Protein AF-A0A2M8P1E3-F1 (afdb_monomer_lite)

Radius of gyration: 34.54 Å; chains: 1; bounding box: 74×19×100 Å

Organism: NCBI:txid2364210

InterPro domains:
  IPR010310 Type VII secretion system ESAT-6-like [PF06013] (18-103)
  IPR010310 Type VII secretion system ESAT-6-like [TIGR03930] (18-107)
  IPR036689 ESAT-6-like superfamily [SSF140453] (18-107)

Secondary structure (DSSP, 8-state):
------------------THHHHHHHHHHHHHHHHHHHHHHHHHHHHHHHHHHIIIIIS-SHHHHHHHHHIIIIIHHHHHHHHHHHHHHHHHHHHHHHHHHHHHHHHHHHHHHHHHHHHHHHHHHHHHHHHHHHHHHHHTT-

pLDDT: mean 82.29, std 18.14, range [34.22, 98.44]

Sequence (142 aa):
MSASAYLNREVVNMGAPKIQADYDGLSEIARHFAAKAQDTNYLMQTVQRCVDELQRGAWIGRGATRFYTEMQNVVSPAMQRLRNALDEASSATTRIAQALAKHKREAGMQAERAALSAWQSAWVLAQQRAAFSAAFRTFSAN

Foldseek 3Di:
DDPDPPPPPPPPPPCDPCLVVVLVVLLVLLVVLLVVLVVLVVVLVVVVVVLVVCVVPVPDDPVNVVVVVCCVPPVSVVSVVSSVVSNVSSVVSNVVSVVSVVVVVVVVVVVVVVVVVVVVVVVVVVVVVVVVVVVVVVVVVD

Structure (mmCIF, N/CA/C/O backbone):
data_AF-A0A2M8P1E3-F1
#
_entry.id   AF-A0A2M8P1E3-F1
#
loop_
_atom_site.group_PDB
_atom_site.id
_atom_site.type_symbol
_atom_site.label_atom_id
_atom_site.label_alt_id
_atom_site.label_comp_id
_atom_site.label_asym_id
_atom_site.label_entity_id
_atom_site.label_seq_id
_atom_site.pdbx_PDB_ins_code
_atom_site.Cartn_x
_atom_site.Cartn_y
_atom_site.Cartn_z
_atom_site.occupancy
_atom_site.B_iso_or_equiv
_atom_site.auth_seq_id
_atom_site.auth_comp_id
_atom_site.auth_asym_id
_atom_site.auth_atom_id
_atom_site.pdbx_PDB_model_num
ATOM 1 N N . MET A 1 1 ? 17.350 -6.235 -69.169 1.00 35.81 1 MET A N 1
ATOM 2 C CA . MET A 1 1 ? 16.020 -6.762 -68.782 1.00 35.81 1 MET A CA 1
ATOM 3 C C . MET A 1 1 ? 16.240 -7.742 -67.631 1.00 35.81 1 MET A C 1
ATOM 5 O O . MET A 1 1 ? 16.689 -8.845 -67.871 1.00 35.81 1 MET A O 1
ATOM 9 N N . SER A 1 2 ? 16.425 -7.228 -66.413 1.00 42.88 2 SER A N 1
ATOM 10 C CA . SER A 1 2 ? 15.423 -7.064 -65.337 1.00 42.88 2 SER A CA 1
ATOM 11 C C . SER A 1 2 ? 15.034 -8.388 -64.663 1.00 42.88 2 SER A C 1
ATOM 13 O O . SER A 1 2 ? 14.056 -9.018 -65.044 1.00 42.88 2 SER A O 1
ATOM 15 N N . ALA A 1 3 ? 15.826 -8.796 -63.664 1.00 35.53 3 ALA A N 1
ATOM 16 C CA . ALA A 1 3 ? 15.507 -9.885 -62.740 1.00 35.53 3 ALA A CA 1
ATOM 17 C C . ALA A 1 3 ? 16.278 -9.714 -61.416 1.00 35.53 3 ALA A C 1
ATOM 19 O O . ALA A 1 3 ? 17.341 -10.296 -61.229 1.00 35.53 3 ALA A O 1
ATOM 20 N N . SER A 1 4 ? 15.771 -8.872 -60.511 1.00 38.94 4 SER A N 1
ATOM 21 C CA . SER A 1 4 ? 15.976 -9.010 -59.053 1.00 38.94 4 SER A CA 1
ATOM 22 C C . SER A 1 4 ? 15.238 -7.899 -58.310 1.00 38.94 4 SER A C 1
ATOM 24 O O . SER A 1 4 ? 15.815 -7.046 -57.643 1.00 38.94 4 SER A O 1
ATOM 26 N N . ALA A 1 5 ? 13.915 -7.919 -58.451 1.00 45.88 5 ALA A N 1
ATOM 27 C CA . ALA A 1 5 ? 12.975 -7.107 -57.689 1.00 45.88 5 ALA A CA 1
ATOM 28 C C . ALA A 1 5 ? 12.673 -7.736 -56.308 1.00 45.88 5 ALA A C 1
ATOM 30 O O . ALA A 1 5 ? 11.517 -7.853 -55.920 1.00 45.88 5 ALA A O 1
ATOM 31 N N . TYR A 1 6 ? 13.702 -8.159 -55.563 1.00 34.22 6 TYR A N 1
ATOM 32 C CA . TYR A 1 6 ? 13.544 -8.816 -54.253 1.00 34.22 6 TYR A CA 1
ATOM 33 C C . TYR A 1 6 ? 14.501 -8.254 -53.194 1.00 34.22 6 TYR A C 1
ATOM 35 O O . TYR A 1 6 ? 15.244 -8.983 -52.545 1.00 34.22 6 TYR A O 1
ATOM 43 N N . LEU A 1 7 ? 14.473 -6.937 -52.992 1.00 39.88 7 LEU A N 1
ATOM 44 C CA . LEU A 1 7 ? 14.999 -6.312 -51.773 1.00 39.88 7 LEU A CA 1
ATOM 45 C C . LEU A 1 7 ? 13.901 -5.536 -51.042 1.00 39.88 7 LEU A C 1
ATOM 47 O O . LEU A 1 7 ? 14.150 -4.477 -50.479 1.00 39.88 7 LEU A O 1
ATOM 51 N N . ASN A 1 8 ? 12.687 -6.090 -50.989 1.00 39.25 8 ASN A N 1
ATOM 52 C CA . ASN A 1 8 ? 11.783 -5.760 -49.895 1.00 39.25 8 ASN A CA 1
ATOM 53 C C . ASN A 1 8 ? 12.184 -6.640 -48.706 1.00 39.25 8 ASN A C 1
ATOM 55 O O . ASN A 1 8 ? 11.542 -7.638 -48.394 1.00 39.25 8 ASN A O 1
ATOM 59 N N . ARG A 1 9 ? 13.339 -6.314 -48.110 1.00 40.16 9 ARG A N 1
ATOM 60 C CA . ARG A 1 9 ? 13.694 -6.777 -46.772 1.00 40.16 9 ARG A CA 1
ATOM 61 C C . ARG A 1 9 ? 12.563 -6.273 -45.899 1.00 40.16 9 ARG A C 1
ATOM 63 O O . ARG A 1 9 ? 12.486 -5.068 -45.680 1.00 40.16 9 ARG A O 1
ATOM 70 N N . GLU A 1 10 ? 11.675 -7.177 -45.496 1.00 37.66 10 GLU A N 1
ATOM 71 C CA . GLU A 1 10 ? 10.689 -6.924 -44.459 1.00 37.66 10 GLU A CA 1
ATOM 72 C C . GLU A 1 10 ? 11.424 -6.187 -43.351 1.00 37.66 10 GLU A C 1
ATOM 74 O O . GLU A 1 10 ? 12.335 -6.714 -42.700 1.00 37.66 10 GLU A O 1
ATOM 79 N N . VAL A 1 11 ? 11.128 -4.894 -43.258 1.00 47.12 11 VAL A N 1
ATOM 80 C CA . VAL A 1 11 ? 11.594 -4.054 -42.178 1.00 47.12 11 VAL A CA 1
ATOM 81 C C . VAL A 1 11 ? 10.922 -4.696 -40.988 1.00 47.12 11 VAL A C 1
ATOM 83 O O . VAL A 1 11 ? 9.712 -4.558 -40.824 1.00 47.12 11 VAL A O 1
ATOM 86 N N . VAL A 1 12 ? 11.674 -5.529 -40.265 1.00 46.75 12 VAL A N 1
ATOM 87 C CA . VAL A 1 12 ? 11.221 -6.167 -39.038 1.00 46.75 12 VAL A CA 1
ATOM 88 C C . VAL A 1 12 ? 10.607 -5.042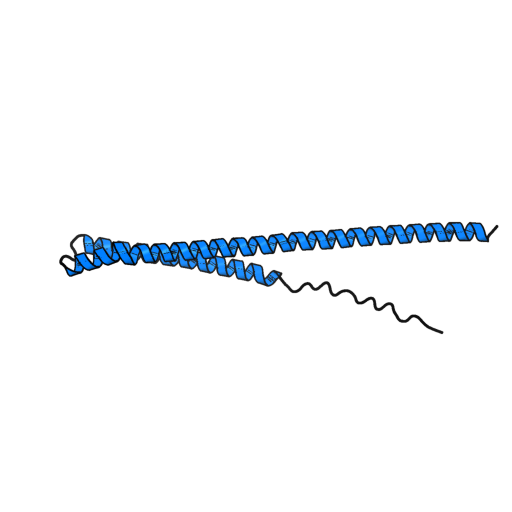 -38.231 1.00 46.75 12 VAL A C 1
ATOM 90 O O . VAL A 1 12 ? 11.309 -4.117 -37.819 1.00 46.75 12 VAL A O 1
ATOM 93 N N . ASN A 1 13 ? 9.281 -5.061 -38.133 1.00 42.66 13 ASN A N 1
ATOM 94 C CA . ASN A 1 13 ? 8.515 -4.064 -37.426 1.00 42.66 13 ASN A CA 1
ATOM 95 C C . ASN A 1 13 ? 8.927 -4.178 -35.955 1.00 42.66 13 ASN A C 1
ATOM 97 O O . ASN A 1 13 ? 8.342 -4.943 -35.197 1.00 42.66 13 ASN A O 1
ATOM 101 N N . MET A 1 14 ? 9.964 -3.436 -35.557 1.00 44.47 14 MET A N 1
ATOM 102 C CA . MET A 1 14 ? 10.413 -3.266 -34.172 1.00 44.47 14 MET A CA 1
ATOM 103 C C . MET A 1 14 ? 9.447 -2.367 -33.381 1.00 44.47 14 MET A C 1
ATOM 105 O O . MET A 1 14 ? 9.840 -1.664 -32.454 1.00 44.47 14 MET A O 1
ATOM 109 N N . GLY A 1 15 ? 8.160 -2.383 -33.725 1.00 43.41 15 GLY A N 1
ATOM 110 C CA . GLY A 1 15 ? 7.094 -1.898 -32.870 1.00 43.41 15 GLY A CA 1
ATOM 111 C C . GLY A 1 15 ? 6.800 -2.952 -31.814 1.00 43.41 15 GLY A C 1
ATOM 112 O O . GLY A 1 15 ? 5.797 -3.653 -31.909 1.00 43.41 15 GLY A O 1
ATOM 113 N N . ALA A 1 16 ? 7.691 -3.100 -30.829 1.00 51.50 16 ALA A N 1
ATOM 114 C CA . ALA A 1 16 ? 7.380 -3.899 -29.652 1.00 51.50 16 ALA A CA 1
ATOM 115 C C . ALA A 1 16 ? 6.033 -3.410 -29.071 1.00 51.50 16 ALA A C 1
ATOM 117 O O . ALA A 1 16 ? 5.855 -2.194 -28.914 1.00 51.50 16 ALA A O 1
ATOM 118 N N . PRO A 1 17 ? 5.076 -4.311 -28.775 1.00 51.81 17 PRO A N 1
ATOM 119 C CA . PRO A 1 17 ? 3.800 -3.933 -28.182 1.00 51.81 17 PRO A CA 1
ATOM 120 C C . PRO A 1 17 ? 4.039 -3.106 -26.914 1.00 51.81 17 PRO A C 1
ATOM 122 O O . PRO A 1 17 ? 4.998 -3.311 -26.169 1.00 51.81 17 PRO A O 1
ATOM 125 N N . LYS A 1 18 ? 3.207 -2.083 -26.730 1.00 54.34 18 LYS A N 1
ATOM 126 C CA . LYS A 1 18 ? 3.470 -0.907 -25.896 1.00 54.34 18 LYS A CA 1
ATOM 127 C C . LYS A 1 18 ? 3.382 -1.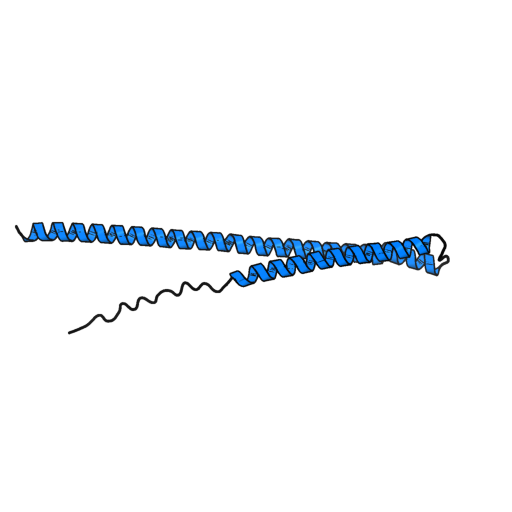230 -24.391 1.00 54.34 18 LYS A C 1
ATOM 129 O O . LYS A 1 18 ? 2.482 -0.756 -23.717 1.00 54.34 18 LYS A O 1
ATOM 134 N N . ILE A 1 19 ? 4.391 -1.911 -23.834 1.00 56.41 19 ILE A N 1
ATOM 135 C CA . ILE A 1 19 ? 4.585 -2.174 -22.380 1.00 56.41 19 ILE A CA 1
ATOM 136 C C . ILE A 1 19 ? 4.656 -0.867 -21.548 1.00 56.41 19 ILE A C 1
ATOM 138 O O . ILE A 1 19 ? 4.683 -0.862 -20.323 1.00 56.41 19 ILE A O 1
ATOM 142 N N . GLN A 1 20 ? 4.696 0.289 -22.216 1.00 54.50 20 GLN A N 1
ATOM 143 C CA . GLN A 1 20 ? 4.755 1.604 -21.591 1.00 54.50 20 GLN A CA 1
ATOM 144 C C . GLN A 1 20 ? 3.463 2.007 -20.867 1.00 54.50 20 GLN A C 1
ATOM 146 O O . GLN A 1 20 ? 3.542 2.725 -19.883 1.00 54.50 20 GLN A O 1
ATOM 151 N N . ALA A 1 21 ? 2.302 1.539 -21.330 1.00 59.84 21 ALA A N 1
ATOM 152 C CA . ALA A 1 21 ? 1.023 1.862 -20.696 1.00 59.84 21 ALA A CA 1
ATOM 153 C C . ALA A 1 21 ? 0.800 1.083 -19.384 1.00 59.84 21 ALA A C 1
ATOM 155 O O . ALA A 1 21 ? 0.160 1.589 -18.465 1.00 59.84 21 ALA A O 1
ATOM 156 N N . ASP A 1 22 ? 1.373 -0.119 -19.269 1.00 71.44 22 ASP A N 1
ATOM 157 C CA . ASP A 1 22 ? 1.075 -1.026 -18.156 1.00 71.44 22 ASP A CA 1
ATOM 158 C C . ASP A 1 22 ? 1.740 -0.605 -16.837 1.00 71.44 22 ASP A C 1
ATOM 160 O O . ASP A 1 22 ? 1.156 -0.790 -15.771 1.00 71.44 22 ASP A O 1
ATOM 164 N N . TYR A 1 23 ? 2.934 0.007 -16.861 1.00 77.94 23 TYR A N 1
ATOM 165 C CA . TYR A 1 23 ? 3.584 0.434 -15.612 1.00 77.94 23 TYR A CA 1
ATOM 166 C C . TYR A 1 23 ? 2.934 1.676 -14.988 1.00 77.94 23 TYR A C 1
ATOM 168 O O . TYR A 1 23 ? 2.898 1.779 -13.761 1.00 77.94 23 TYR A O 1
ATOM 176 N N . ASP A 1 24 ? 2.418 2.604 -15.799 1.00 81.62 24 ASP A N 1
ATOM 177 C CA . ASP A 1 24 ? 1.725 3.798 -15.303 1.00 81.62 24 ASP A CA 1
ATOM 178 C C . ASP A 1 24 ? 0.412 3.396 -14.621 1.00 81.62 24 ASP A C 1
ATOM 180 O O . ASP A 1 24 ? 0.133 3.842 -13.505 1.00 81.62 24 ASP A O 1
ATOM 184 N N . GLY A 1 25 ? -0.322 2.454 -15.225 1.00 87.00 25 GLY A N 1
ATOM 185 C CA . GLY A 1 25 ? -1.517 1.860 -14.625 1.00 87.00 25 GLY A CA 1
ATOM 186 C C . GLY A 1 25 ? -1.220 1.126 -13.314 1.00 87.00 25 GLY A C 1
ATOM 187 O O . GLY A 1 25 ? -1.917 1.322 -12.321 1.00 87.00 25 GLY A O 1
ATOM 188 N N . LEU A 1 26 ? -0.138 0.342 -13.248 1.00 90.69 26 LEU A N 1
ATOM 189 C CA . LEU A 1 26 ? 0.276 -0.302 -11.994 1.00 90.69 26 LEU A CA 1
ATOM 190 C C . LEU A 1 26 ? 0.668 0.721 -10.917 1.00 90.69 26 LEU A C 1
ATOM 192 O O . LEU A 1 26 ? 0.339 0.541 -9.745 1.00 90.69 26 LEU A O 1
ATOM 196 N N . SER A 1 27 ? 1.336 1.814 -11.292 1.00 89.88 27 SER A N 1
ATOM 197 C CA . SER A 1 27 ? 1.667 2.894 -10.357 1.00 89.88 27 SER A CA 1
ATOM 198 C C . SER A 1 27 ? 0.416 3.612 -9.840 1.00 89.88 27 SER A C 1
ATOM 200 O O . SER A 1 27 ? 0.345 3.981 -8.667 1.00 89.88 27 SER A O 1
ATOM 202 N N . GLU A 1 28 ? -0.593 3.803 -10.686 1.00 93.25 28 GLU A N 1
ATOM 203 C CA . GLU A 1 28 ? -1.898 4.327 -10.284 1.00 93.25 28 GLU A CA 1
ATOM 204 C C . GLU A 1 28 ? -2.623 3.384 -9.317 1.00 93.25 28 GLU A C 1
ATOM 206 O O . GLU A 1 28 ? -3.018 3.811 -8.232 1.00 93.25 28 GLU A O 1
ATOM 211 N N . ILE A 1 29 ? -2.699 2.088 -9.626 1.00 94.88 29 ILE A N 1
ATOM 212 C CA . ILE A 1 29 ? -3.296 1.075 -8.740 1.00 94.88 29 ILE A CA 1
ATOM 213 C C . ILE A 1 29 ? -2.587 1.042 -7.379 1.00 94.88 29 ILE A C 1
ATOM 215 O O . ILE A 1 29 ? -3.242 1.037 -6.334 1.00 94.88 29 ILE A O 1
ATOM 219 N N . ALA A 1 30 ? -1.251 1.087 -7.363 1.00 95.94 30 ALA A N 1
ATOM 220 C CA . ALA A 1 30 ? -0.484 1.138 -6.121 1.00 95.94 30 ALA A CA 1
ATOM 221 C C . ALA A 1 30 ? -0.840 2.371 -5.272 1.00 95.94 30 ALA A C 1
ATOM 223 O O . ALA A 1 30 ? -0.984 2.259 -4.049 1.00 95.94 30 ALA A O 1
ATOM 224 N N . ARG A 1 31 ? -1.033 3.535 -5.910 1.00 96.62 31 ARG A N 1
ATOM 225 C CA . ARG A 1 31 ? -1.481 4.766 -5.240 1.00 96.62 31 ARG A CA 1
ATOM 226 C C . ARG A 1 31 ? -2.897 4.630 -4.686 1.00 96.62 31 ARG A C 1
ATOM 228 O O . ARG A 1 31 ? -3.138 5.072 -3.566 1.00 96.62 31 ARG A O 1
ATOM 235 N N . HIS A 1 32 ? -3.809 3.981 -5.409 1.00 97.75 32 HIS A N 1
ATOM 236 C CA . HIS A 1 32 ? -5.160 3.718 -4.910 1.00 97.75 32 HIS A CA 1
ATOM 237 C C . HIS A 1 32 ? -5.159 2.841 -3.656 1.00 97.75 32 HIS A C 1
ATOM 239 O O . HIS A 1 32 ? -5.854 3.169 -2.694 1.00 97.75 32 HIS A O 1
ATOM 245 N N . PHE A 1 33 ? -4.361 1.770 -3.626 1.00 98.00 33 PHE A N 1
ATOM 246 C CA . PHE A 1 33 ? -4.227 0.942 -2.426 1.00 98.00 33 PHE A CA 1
ATOM 247 C C . PHE A 1 33 ? -3.683 1.735 -1.234 1.00 98.00 33 PHE A C 1
ATOM 249 O O . PHE A 1 33 ? -4.265 1.673 -0.152 1.00 98.00 33 PHE A O 1
ATOM 256 N N . ALA A 1 34 ? -2.637 2.541 -1.443 1.00 97.62 34 ALA A N 1
ATOM 257 C CA . ALA A 1 34 ? -2.071 3.390 -0.393 1.00 97.62 34 ALA A CA 1
ATOM 258 C C . ALA A 1 34 ? -3.093 4.409 0.140 1.00 97.62 34 ALA A C 1
ATOM 260 O O . ALA A 1 34 ? -3.257 4.552 1.351 1.00 97.62 34 ALA A O 1
ATOM 261 N N . ALA A 1 35 ? -3.837 5.071 -0.751 1.00 97.94 35 ALA A N 1
ATOM 262 C CA . ALA A 1 35 ? -4.895 5.998 -0.359 1.00 97.94 35 ALA A CA 1
ATOM 263 C C . ALA A 1 35 ? -5.987 5.291 0.462 1.00 97.94 35 ALA A C 1
ATOM 265 O O . ALA A 1 35 ? -6.417 5.797 1.494 1.00 97.94 35 ALA A O 1
ATOM 266 N N . LYS A 1 36 ? -6.392 4.075 0.070 1.00 97.88 36 LYS A N 1
ATOM 267 C CA . LYS A 1 36 ? -7.394 3.299 0.817 1.00 97.88 36 LYS A CA 1
ATOM 268 C C . LYS A 1 36 ? -6.888 2.817 2.174 1.00 97.88 36 LYS A C 1
ATOM 270 O O . LYS A 1 36 ? -7.676 2.770 3.122 1.00 97.88 36 LYS A O 1
ATOM 275 N N . ALA A 1 37 ? -5.603 2.493 2.303 1.00 97.88 37 ALA A N 1
ATOM 276 C CA . ALA A 1 37 ? -4.996 2.181 3.595 1.00 97.88 37 ALA A CA 1
ATOM 277 C C . ALA A 1 37 ? -5.042 3.400 4.533 1.00 97.88 37 ALA A C 1
ATOM 279 O O . ALA A 1 37 ? -5.427 3.276 5.699 1.00 97.88 37 ALA A O 1
ATOM 280 N N . GLN A 1 38 ? -4.736 4.590 4.007 1.00 97.12 38 GLN A N 1
ATOM 281 C CA . GLN A 1 38 ? -4.839 5.849 4.745 1.00 97.12 38 GLN A CA 1
ATOM 282 C C . GLN A 1 38 ? -6.283 6.153 5.158 1.00 97.12 38 GLN A C 1
ATOM 284 O O . GLN A 1 38 ? -6.530 6.343 6.349 1.00 97.12 38 GLN A O 1
ATOM 289 N N . ASP A 1 39 ? -7.241 6.106 4.225 1.00 97.62 39 ASP A N 1
ATOM 290 C CA . ASP A 1 39 ? -8.678 6.281 4.497 1.00 97.62 39 ASP A CA 1
ATOM 291 C C . ASP A 1 39 ? -9.146 5.350 5.630 1.00 97.62 39 ASP A C 1
ATOM 293 O O . ASP A 1 39 ? -9.812 5.775 6.576 1.00 97.62 39 ASP A O 1
ATOM 297 N N . THR A 1 40 ? -8.742 4.076 5.567 1.00 96.81 40 THR A N 1
ATOM 298 C CA . THR A 1 40 ? -9.068 3.060 6.580 1.00 96.81 40 THR A CA 1
ATOM 299 C C . THR A 1 40 ? -8.483 3.424 7.944 1.00 96.81 40 THR A C 1
ATOM 301 O O . THR A 1 40 ? -9.154 3.284 8.968 1.00 96.81 40 THR A O 1
ATOM 304 N N . ASN A 1 41 ? -7.248 3.928 7.979 1.00 95.81 41 ASN A N 1
ATOM 305 C CA . ASN A 1 41 ? -6.600 4.363 9.211 1.00 95.81 41 ASN A CA 1
ATOM 306 C C . ASN A 1 41 ? -7.303 5.584 9.832 1.00 95.81 41 ASN A C 1
ATOM 308 O O . ASN A 1 41 ? -7.537 5.601 11.041 1.00 95.81 41 ASN A O 1
ATOM 312 N N . TYR A 1 42 ? -7.693 6.571 9.021 1.00 97.19 42 TYR A N 1
ATOM 313 C CA . TYR A 1 42 ? -8.460 7.732 9.487 1.00 97.19 42 TYR A CA 1
ATOM 314 C C . TYR A 1 42 ? -9.835 7.335 10.027 1.00 97.19 42 TYR A C 1
ATOM 316 O O . TYR A 1 42 ? -10.255 7.815 11.087 1.00 97.19 42 TYR A O 1
ATOM 324 N N . LEU A 1 43 ? -10.526 6.425 9.336 1.00 96.06 43 LEU A N 1
ATOM 325 C CA . LEU A 1 43 ? -11.800 5.887 9.797 1.00 96.06 43 LEU A CA 1
ATOM 326 C C . LEU A 1 43 ? -11.636 5.179 11.147 1.00 96.06 43 LEU A C 1
ATOM 328 O O . LEU A 1 43 ? -12.380 5.468 12.080 1.00 96.06 43 LEU A O 1
ATOM 332 N N . MET A 1 44 ? -10.621 4.323 11.287 1.00 95.50 44 MET A N 1
ATOM 333 C CA . MET A 1 44 ? -10.337 3.609 12.535 1.00 95.50 44 MET A CA 1
ATOM 334 C C . MET A 1 44 ? -10.062 4.570 13.701 1.00 95.50 44 MET A C 1
ATOM 336 O O . MET A 1 44 ? -10.620 4.395 14.780 1.00 95.50 44 MET A O 1
ATOM 340 N N . GLN A 1 45 ? -9.266 5.621 13.487 1.00 95.81 45 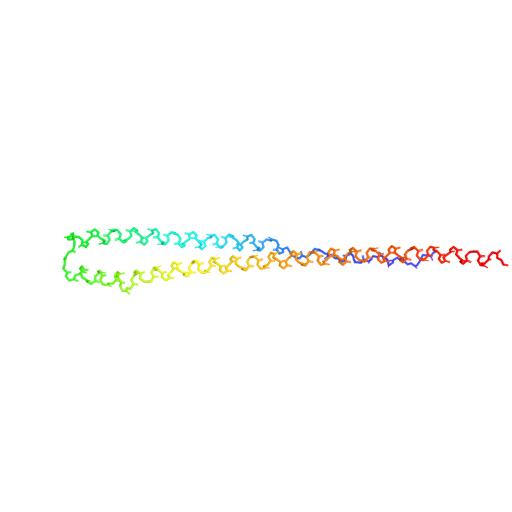GLN A N 1
ATOM 341 C CA . GLN A 1 45 ? -9.006 6.651 14.503 1.00 95.81 45 GLN A CA 1
ATOM 342 C C . GLN A 1 45 ? -10.263 7.439 14.885 1.00 95.81 45 GLN A C 1
ATOM 344 O O . GLN A 1 45 ? -10.396 7.898 16.018 1.00 95.81 45 GLN A O 1
ATOM 349 N N . THR A 1 46 ? -11.174 7.647 13.936 1.00 96.31 46 THR A N 1
ATOM 350 C CA . THR A 1 46 ? -12.447 8.330 14.187 1.00 96.31 46 THR A CA 1
ATOM 351 C C . THR A 1 46 ? -13.367 7.458 15.026 1.00 96.31 46 THR A C 1
ATOM 353 O O . THR A 1 46 ? -13.857 7.909 16.057 1.00 96.31 46 THR A O 1
ATOM 356 N N . VAL A 1 47 ? -13.517 6.188 14.648 1.00 94.50 47 VAL A N 1
ATOM 357 C CA . VAL A 1 47 ? -14.298 5.213 15.414 1.00 94.50 47 VAL A CA 1
ATOM 358 C C . VAL A 1 47 ? -13.733 5.053 16.824 1.00 94.50 47 VAL A C 1
ATOM 360 O O . VAL A 1 47 ? -14.500 5.092 17.781 1.00 94.50 47 VAL A O 1
ATOM 363 N N . GLN A 1 48 ? -12.409 4.942 16.978 1.00 93.56 48 GLN A N 1
ATOM 364 C CA . GLN A 1 48 ? -11.787 4.784 18.293 1.00 93.56 48 GLN A CA 1
ATOM 365 C C . GLN A 1 48 ? -12.087 5.970 19.216 1.00 93.56 48 GLN A C 1
ATOM 367 O O . GLN A 1 48 ? -12.445 5.757 20.366 1.00 93.56 48 GLN A O 1
ATOM 372 N N . ARG A 1 49 ? -12.035 7.207 18.707 1.00 94.25 49 ARG A N 1
ATOM 373 C CA . ARG A 1 49 ? -12.391 8.396 19.498 1.00 94.25 49 ARG A CA 1
ATOM 374 C C . ARG A 1 49 ? -13.836 8.350 19.993 1.00 94.25 49 ARG A C 1
ATOM 376 O O . ARG A 1 49 ? -14.075 8.608 21.167 1.00 94.25 49 ARG A O 1
ATOM 383 N N . CYS A 1 50 ? -14.780 7.963 19.135 1.00 92.44 50 CYS A N 1
ATOM 384 C CA . CYS A 1 50 ? -16.177 7.797 19.541 1.00 92.44 50 CYS A CA 1
ATOM 385 C C . CYS A 1 50 ? -16.335 6.695 20.601 1.00 92.44 50 CYS A C 1
ATOM 387 O O . CYS A 1 50 ? -17.094 6.854 21.553 1.00 92.44 50 CYS A O 1
ATOM 389 N N . VAL A 1 51 ? -15.606 5.582 20.466 1.00 92.50 51 VAL A N 1
ATOM 390 C CA . VAL A 1 51 ? -15.610 4.502 21.465 1.00 92.50 51 VAL A CA 1
ATOM 391 C C . VAL A 1 51 ? -15.043 4.985 22.801 1.00 92.50 51 VAL A C 1
ATOM 393 O O . VAL A 1 51 ? -15.648 4.725 23.840 1.00 92.50 51 VAL A O 1
ATOM 396 N N . ASP A 1 52 ? -13.938 5.731 22.783 1.00 90.81 52 ASP A N 1
ATOM 397 C CA . ASP A 1 52 ? -13.302 6.271 23.987 1.00 90.81 52 ASP A CA 1
ATOM 398 C C . ASP A 1 52 ? -14.235 7.242 24.732 1.00 90.81 52 ASP A C 1
ATOM 400 O O . ASP A 1 52 ? -14.290 7.231 25.963 1.00 90.81 52 ASP A O 1
ATOM 404 N N . GLU A 1 53 ? -15.000 8.065 24.008 1.00 90.62 53 GLU A N 1
ATOM 405 C CA . GLU A 1 53 ? -16.022 8.948 24.585 1.00 90.62 53 GLU A CA 1
ATOM 406 C C . GLU A 1 53 ? -17.133 8.157 25.286 1.00 90.62 53 GLU A C 1
ATOM 408 O O . GLU A 1 53 ? -17.493 8.470 26.424 1.00 90.62 53 GLU A O 1
ATOM 413 N N . LEU A 1 54 ? -17.629 7.089 24.651 1.00 89.62 54 LEU A N 1
ATOM 414 C CA . LEU A 1 54 ? -18.645 6.211 25.238 1.00 89.62 54 LEU A CA 1
ATOM 415 C C . LEU A 1 54 ? -18.128 5.511 26.505 1.00 89.62 54 LEU A C 1
ATOM 417 O O . LEU A 1 54 ? -18.847 5.406 27.506 1.00 89.62 54 LEU A O 1
ATOM 421 N N . GLN A 1 55 ? -16.862 5.090 26.490 1.00 86.69 55 GLN A N 1
ATOM 422 C CA . GLN A 1 55 ? -16.238 4.334 27.573 1.00 86.69 55 GLN A CA 1
ATOM 423 C C . GLN A 1 55 ? -15.956 5.181 28.826 1.00 86.69 55 GLN A C 1
ATOM 425 O O . GLN A 1 55 ? -15.896 4.636 29.927 1.00 86.69 55 GLN A O 1
ATOM 430 N N . ARG A 1 56 ? -15.874 6.515 28.708 1.00 87.12 56 ARG A N 1
ATOM 431 C CA . ARG A 1 56 ? -15.697 7.459 29.838 1.00 87.12 56 ARG A CA 1
ATOM 432 C C . ARG A 1 56 ? -16.938 7.641 30.723 1.00 87.12 56 ARG A C 1
ATOM 434 O O . ARG A 1 56 ? -17.001 8.574 31.519 1.00 87.12 56 ARG A O 1
ATOM 441 N N . GLY A 1 57 ? -17.915 6.747 30.610 1.00 80.00 57 GLY A N 1
ATOM 442 C CA . GLY A 1 57 ? -19.115 6.722 31.445 1.00 80.00 57 GLY A CA 1
ATOM 443 C C . GLY A 1 57 ? -20.379 7.224 30.751 1.00 80.00 57 GLY A C 1
ATOM 444 O O . GLY A 1 57 ? -21.443 7.188 31.362 1.00 80.00 57 GLY A O 1
ATOM 445 N N . ALA A 1 58 ? -20.296 7.626 29.478 1.00 80.38 58 ALA A N 1
ATOM 446 C CA . ALA A 1 58 ? -21.472 7.988 28.688 1.00 80.38 58 ALA A CA 1
ATOM 447 C C . ALA A 1 58 ? -22.342 6.764 28.344 1.00 80.38 58 ALA A C 1
ATOM 449 O O . ALA A 1 58 ? -23.551 6.904 28.163 1.00 80.38 58 ALA A O 1
ATOM 450 N N . TRP A 1 59 ? -21.760 5.557 28.306 1.00 88.94 59 TRP A N 1
ATOM 451 C CA . TRP A 1 59 ? -22.515 4.318 28.128 1.00 88.94 59 TRP A CA 1
ATOM 452 C C . TRP A 1 59 ? -21.977 3.166 28.985 1.00 88.94 59 TRP A C 1
ATOM 454 O O . TRP A 1 59 ? -20.841 2.712 28.824 1.00 88.94 59 TRP A O 1
ATOM 464 N N . ILE A 1 60 ? -22.826 2.682 29.899 1.00 89.62 60 ILE A N 1
ATOM 465 C CA . ILE A 1 60 ? -22.504 1.664 30.908 1.00 89.62 60 ILE A CA 1
ATOM 466 C C . ILE A 1 60 ? -23.583 0.570 30.903 1.00 89.62 60 ILE A C 1
ATOM 468 O O . ILE A 1 60 ? -24.758 0.829 30.648 1.00 89.62 60 ILE A O 1
ATOM 472 N N . GLY A 1 61 ? -23.185 -0.669 31.204 1.00 92.50 61 GLY A N 1
ATOM 473 C CA . GLY A 1 61 ? -24.073 -1.825 31.347 1.00 92.50 61 GLY A CA 1
ATOM 474 C C . GLY A 1 61 ? -23.634 -3.01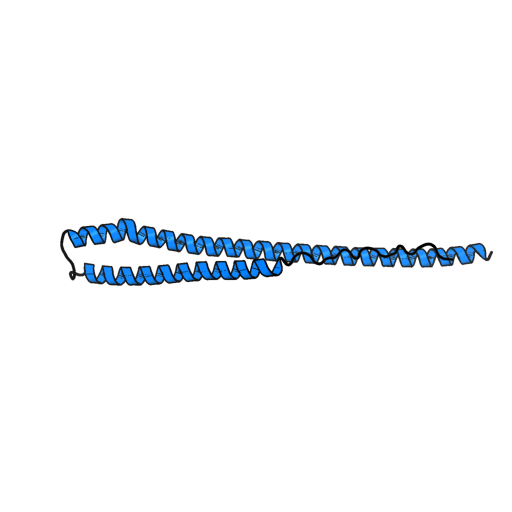1 30.488 1.00 92.50 61 GLY A C 1
ATOM 475 O O . GLY A 1 61 ? -22.658 -2.931 29.746 1.00 92.50 61 GLY A O 1
ATOM 476 N N . ARG A 1 62 ? -24.375 -4.126 30.557 1.00 92.38 62 ARG A N 1
ATOM 477 C CA . ARG A 1 62 ? -24.021 -5.376 29.849 1.00 92.38 62 ARG A CA 1
ATOM 478 C C . ARG A 1 62 ? -23.852 -5.191 28.334 1.00 92.38 62 ARG A C 1
ATOM 480 O O . ARG A 1 62 ? -22.965 -5.800 27.744 1.00 92.38 62 ARG A O 1
ATOM 487 N N . GLY A 1 63 ? -24.688 -4.348 27.721 1.00 92.38 63 GLY A N 1
ATOM 488 C CA . GLY A 1 63 ? -24.596 -4.016 26.295 1.00 92.38 63 GLY A CA 1
ATOM 489 C C . GLY A 1 63 ? -23.303 -3.276 25.949 1.00 92.38 63 GLY A C 1
ATOM 490 O O . GLY A 1 63 ? -22.621 -3.665 25.006 1.00 92.38 63 GLY A O 1
ATOM 491 N N . ALA A 1 64 ? -22.922 -2.292 26.769 1.00 93.19 64 ALA A N 1
ATOM 492 C CA . ALA A 1 64 ? -21.672 -1.556 26.611 1.00 93.19 64 ALA A CA 1
ATOM 493 C C . ALA A 1 64 ? -20.455 -2.488 26.755 1.00 93.19 64 ALA A C 1
ATOM 495 O O . ALA A 1 64 ? -19.580 -2.495 25.897 1.00 93.19 64 ALA A O 1
ATOM 496 N N . THR A 1 65 ? -20.434 -3.362 27.772 1.00 92.94 65 THR A N 1
ATOM 497 C CA . THR A 1 65 ? -19.353 -4.348 27.962 1.00 92.94 65 THR A CA 1
ATOM 498 C C . THR A 1 65 ? -19.179 -5.259 26.747 1.00 92.94 65 THR A C 1
ATOM 500 O O . THR A 1 65 ? -18.053 -5.468 26.290 1.00 92.94 65 THR A O 1
ATOM 503 N N . ARG A 1 66 ? -20.281 -5.792 26.200 1.00 95.25 66 ARG A N 1
ATOM 504 C CA . ARG A 1 66 ? -20.231 -6.658 25.017 1.00 95.25 66 ARG A CA 1
ATOM 505 C C . ARG A 1 66 ? -19.732 -5.897 23.791 1.00 95.25 66 ARG A C 1
ATOM 507 O O . ARG A 1 66 ? -18.842 -6.390 23.108 1.00 95.25 66 ARG A O 1
ATOM 514 N N . PHE A 1 67 ? -20.242 -4.689 23.567 1.00 94.69 67 PHE A N 1
ATOM 515 C CA . PHE A 1 67 ? -19.798 -3.830 22.474 1.00 94.69 67 PHE A CA 1
ATOM 516 C C . PHE A 1 67 ? -18.294 -3.523 22.550 1.00 94.69 67 PHE A C 1
ATOM 518 O O . PHE A 1 67 ? -17.587 -3.733 21.568 1.00 94.69 67 PHE A O 1
ATOM 525 N N . TYR A 1 68 ? -17.771 -3.101 23.708 1.00 94.50 68 TYR A N 1
ATOM 526 C CA . TYR A 1 68 ? -16.337 -2.816 23.861 1.00 94.50 68 TYR A CA 1
ATOM 527 C C . TYR A 1 68 ? -15.478 -4.067 23.644 1.00 94.50 68 TYR A C 1
ATOM 529 O O . TYR A 1 68 ? -14.430 -4.000 23.002 1.00 94.50 68 TYR A O 1
ATOM 537 N N . THR A 1 69 ? -15.957 -5.223 24.108 1.00 95.00 69 THR A N 1
ATOM 538 C CA . THR A 1 69 ? -15.295 -6.514 23.876 1.00 95.00 69 THR A CA 1
ATOM 539 C C . THR A 1 69 ? -15.236 -6.846 22.382 1.00 95.00 69 THR A C 1
ATOM 541 O O . THR A 1 69 ? -14.184 -7.238 21.881 1.00 95.00 69 THR A O 1
ATOM 544 N N . GLU A 1 70 ? -16.339 -6.674 21.650 1.00 96.00 70 GLU A N 1
ATOM 545 C CA . GLU A 1 70 ? -16.398 -6.908 20.201 1.00 96.00 70 GLU A CA 1
ATOM 546 C C . GLU A 1 70 ? -15.516 -5.913 19.431 1.00 96.00 70 GLU A C 1
ATOM 548 O O . GLU A 1 70 ? -14.767 -6.313 18.534 1.00 96.00 70 GLU A O 1
ATOM 553 N N . MET A 1 71 ? -15.519 -4.637 19.825 1.00 95.31 71 MET A N 1
ATOM 554 C CA . MET A 1 71 ? -14.649 -3.619 19.237 1.00 95.31 71 MET A CA 1
ATOM 555 C C . MET A 1 71 ? -13.167 -3.969 19.388 1.00 95.31 71 MET A C 1
ATOM 557 O O . MET A 1 71 ? -12.416 -3.865 18.417 1.00 95.31 71 MET A O 1
ATOM 561 N N . GLN A 1 72 ? -12.749 -4.420 20.571 1.00 94.38 72 GLN A N 1
ATOM 562 C CA . GLN A 1 72 ? -11.346 -4.704 20.860 1.00 94.38 72 GLN A CA 1
ATOM 563 C C . GLN A 1 72 ? -10.866 -6.042 20.285 1.00 94.38 72 GLN A C 1
ATOM 565 O O . GLN A 1 72 ? -9.743 -6.123 19.794 1.00 94.38 72 GLN A O 1
ATOM 570 N N . ASN A 1 73 ? -11.708 -7.077 20.306 1.00 96.69 73 ASN A N 1
ATOM 571 C CA . ASN A 1 73 ? -11.290 -8.435 19.940 1.00 96.69 73 ASN A CA 1
ATOM 572 C C . ASN A 1 73 ? -11.600 -8.811 18.489 1.00 96.69 73 ASN A C 1
ATOM 574 O O . ASN A 1 73 ? -10.973 -9.721 17.948 1.00 96.69 73 ASN A O 1
ATOM 578 N N . VAL A 1 74 ? -12.565 -8.142 17.854 1.00 97.06 74 VAL A N 1
ATOM 579 C CA . VAL A 1 74 ? -13.031 -8.503 16.508 1.00 97.06 74 VAL A CA 1
ATOM 580 C C . VAL A 1 74 ? -12.824 -7.353 15.536 1.00 97.06 74 VAL A C 1
ATOM 582 O O . VAL A 1 74 ? -12.106 -7.512 14.548 1.00 97.06 74 VAL A O 1
ATOM 585 N N . VAL A 1 75 ? -13.421 -6.192 15.816 1.00 95.88 75 VAL A N 1
ATOM 586 C CA . VAL A 1 75 ? -13.494 -5.093 14.842 1.00 95.88 75 VAL A CA 1
ATOM 587 C C . VAL A 1 75 ? -12.136 -4.429 14.639 1.00 95.88 75 VAL A C 1
ATOM 589 O O . VAL A 1 75 ? -11.653 -4.375 13.509 1.00 95.88 75 VAL A O 1
ATOM 592 N N . SER A 1 76 ? -11.488 -3.961 15.709 1.00 95.12 76 SER A N 1
ATOM 593 C CA . SER A 1 76 ? -10.190 -3.280 15.620 1.00 95.12 76 SER A CA 1
ATOM 594 C C . SER A 1 76 ? -9.107 -4.168 14.979 1.00 95.12 76 SER A C 1
ATOM 596 O O . SER A 1 76 ? -8.494 -3.738 13.995 1.00 95.12 76 SER A O 1
ATOM 598 N N . PRO A 1 77 ? -8.949 -5.450 15.376 1.00 96.88 77 PRO A N 1
ATOM 599 C CA . PRO A 1 77 ? -8.024 -6.356 14.699 1.00 96.88 77 PRO A CA 1
ATOM 600 C C . PRO A 1 77 ? -8.366 -6.586 13.221 1.00 96.88 77 PRO A C 1
ATOM 602 O O . PRO A 1 77 ? -7.465 -6.652 12.384 1.00 96.88 77 PRO A O 1
ATOM 605 N N . ALA A 1 78 ? -9.649 -6.698 12.858 1.00 97.25 78 ALA A N 1
ATOM 606 C CA . ALA A 1 78 ? -10.053 -6.857 11.461 1.00 97.25 78 ALA A CA 1
ATOM 607 C C . ALA A 1 78 ? -9.720 -5.620 10.613 1.00 97.25 78 ALA A C 1
ATOM 609 O O . ALA A 1 78 ? -9.178 -5.768 9.517 1.00 97.25 78 ALA A O 1
ATOM 610 N N . MET A 1 79 ? -9.964 -4.418 11.139 1.00 96.62 79 MET A N 1
ATOM 611 C CA . MET A 1 79 ? -9.626 -3.157 10.472 1.00 96.62 79 MET A CA 1
ATOM 612 C C . MET A 1 79 ? -8.113 -2.985 10.306 1.00 96.62 79 MET A C 1
ATOM 614 O O . MET A 1 79 ? -7.649 -2.574 9.241 1.00 96.62 79 MET A O 1
ATOM 618 N N . GLN A 1 80 ? -7.326 -3.370 11.314 1.00 96.69 80 GLN A N 1
ATOM 619 C CA . GLN A 1 80 ? -5.867 -3.360 11.219 1.00 96.69 80 GLN A CA 1
ATOM 620 C C . GLN A 1 80 ? -5.359 -4.346 10.157 1.00 96.69 80 GLN A C 1
ATOM 622 O O . GLN A 1 80 ? -4.485 -3.991 9.365 1.00 96.69 80 GLN A O 1
ATOM 627 N N . ARG A 1 81 ? -5.923 -5.561 10.090 1.00 98.06 81 ARG A N 1
ATOM 628 C CA . ARG A 1 81 ? -5.597 -6.536 9.033 1.00 98.06 81 ARG A CA 1
ATOM 629 C C . ARG A 1 81 ? -5.932 -6.003 7.643 1.00 98.06 81 ARG A C 1
ATOM 631 O O . ARG A 1 81 ? -5.114 -6.150 6.742 1.00 98.06 81 ARG A O 1
ATOM 638 N N . LEU A 1 82 ? -7.089 -5.359 7.479 1.00 98.00 82 LEU A N 1
ATOM 639 C CA . LEU A 1 82 ? -7.481 -4.742 6.211 1.00 98.00 82 LEU A CA 1
ATOM 640 C C . LEU A 1 82 ? -6.484 -3.661 5.781 1.00 98.00 82 LEU A C 1
ATOM 642 O O . LEU A 1 82 ? -6.004 -3.692 4.651 1.00 98.00 82 LEU A O 1
ATOM 646 N N . ARG A 1 83 ? -6.131 -2.739 6.684 1.00 97.81 83 ARG A N 1
ATOM 647 C CA . ARG A 1 83 ? -5.132 -1.699 6.403 1.00 97.81 83 ARG A CA 1
ATOM 648 C C . ARG A 1 83 ? -3.800 -2.313 5.970 1.00 97.81 83 ARG A C 1
ATOM 650 O O . ARG A 1 83 ? -3.263 -1.928 4.940 1.00 97.81 83 ARG A O 1
ATOM 657 N N . ASN A 1 84 ? -3.307 -3.296 6.722 1.00 97.69 84 ASN A N 1
ATOM 658 C CA . ASN A 1 84 ? -2.039 -3.952 6.414 1.00 97.69 84 ASN A CA 1
ATOM 659 C C . ASN A 1 84 ? -2.077 -4.661 5.046 1.00 97.69 84 ASN A C 1
ATOM 661 O O . ASN A 1 84 ? -1.105 -4.587 4.302 1.00 97.69 84 ASN A O 1
ATOM 665 N N . ALA A 1 85 ? -3.196 -5.299 4.688 1.00 98.38 85 ALA A N 1
ATOM 666 C CA . ALA A 1 85 ? -3.362 -5.930 3.379 1.00 98.38 85 ALA A CA 1
ATOM 667 C C . ALA A 1 85 ? -3.355 -4.905 2.230 1.00 98.38 85 ALA A C 1
ATOM 669 O O . ALA A 1 85 ? -2.794 -5.171 1.169 1.00 98.38 85 ALA A O 1
ATOM 670 N N . LEU A 1 86 ? -3.941 -3.721 2.437 1.00 98.44 86 LEU A N 1
ATOM 671 C CA . LEU A 1 86 ? -3.898 -2.623 1.465 1.00 98.44 86 LEU A CA 1
ATOM 672 C C . LEU A 1 86 ? -2.472 -2.070 1.298 1.00 98.44 86 LEU A C 1
ATOM 674 O O . LEU A 1 86 ? -2.027 -1.862 0.169 1.00 98.44 86 LEU A O 1
ATOM 678 N N . ASP A 1 87 ? -1.731 -1.894 2.394 1.00 97.94 87 ASP A N 1
ATOM 679 C CA . ASP A 1 87 ? -0.322 -1.478 2.348 1.00 97.94 87 ASP A CA 1
ATOM 680 C C . ASP A 1 87 ? 0.550 -2.513 1.617 1.00 97.94 87 ASP A C 1
ATOM 682 O O . ASP A 1 87 ? 1.379 -2.165 0.769 1.00 97.94 87 ASP A O 1
ATOM 686 N N . GLU A 1 88 ? 0.335 -3.799 1.897 1.00 97.94 88 GLU A N 1
ATOM 687 C CA . GLU A 1 88 ? 1.037 -4.894 1.231 1.00 97.94 88 GLU A CA 1
ATOM 688 C C . GLU A 1 88 ? 0.722 -4.936 -0.268 1.00 97.94 88 GLU A C 1
ATOM 690 O O . GLU A 1 88 ? 1.644 -5.023 -1.083 1.00 97.94 88 GLU A O 1
ATOM 695 N N . ALA A 1 89 ? -0.549 -4.778 -0.648 1.00 96.69 89 ALA A N 1
ATOM 696 C CA . ALA A 1 89 ? -0.964 -4.704 -2.045 1.00 96.69 89 ALA A CA 1
ATOM 697 C C . ALA A 1 89 ? -0.318 -3.513 -2.773 1.00 96.69 89 ALA A C 1
ATOM 699 O O . ALA A 1 89 ? 0.176 -3.667 -3.896 1.00 96.69 89 ALA A O 1
ATOM 700 N N . SER A 1 90 ? -0.249 -2.340 -2.131 1.00 97.69 90 SER A N 1
ATOM 701 C CA . SER A 1 90 ? 0.447 -1.168 -2.678 1.00 97.69 90 SER A CA 1
ATOM 702 C C . SER A 1 90 ? 1.941 -1.444 -2.886 1.00 97.69 90 SER A C 1
ATOM 704 O O . SER A 1 90 ? 2.488 -1.190 -3.968 1.00 97.69 90 SER A O 1
ATOM 706 N N . SER A 1 91 ? 2.602 -2.031 -1.881 1.00 97.19 91 SER A N 1
ATOM 707 C CA . SER A 1 91 ? 4.028 -2.364 -1.942 1.00 97.19 91 SER A CA 1
ATOM 708 C C . SER A 1 91 ? 4.325 -3.393 -3.033 1.00 97.19 91 SER A C 1
ATOM 710 O O . SER A 1 91 ? 5.226 -3.185 -3.847 1.00 97.19 91 SER A O 1
ATOM 712 N N . ALA A 1 92 ? 3.550 -4.478 -3.094 1.00 96.94 92 ALA A N 1
ATOM 713 C CA . ALA A 1 92 ? 3.695 -5.527 -4.097 1.00 96.94 92 ALA A CA 1
ATOM 714 C C . ALA A 1 92 ? 3.520 -4.967 -5.515 1.00 96.94 92 ALA A C 1
ATOM 716 O O . ALA A 1 92 ? 4.376 -5.180 -6.374 1.00 96.94 92 ALA A O 1
ATOM 717 N N . THR A 1 93 ? 2.474 -4.169 -5.739 1.00 95.56 93 THR A N 1
ATOM 718 C CA . THR A 1 93 ? 2.203 -3.546 -7.044 1.00 95.56 93 THR A CA 1
ATOM 719 C C . THR A 1 93 ? 3.330 -2.595 -7.458 1.00 95.56 93 THR A C 1
ATOM 721 O O . THR A 1 93 ? 3.791 -2.630 -8.599 1.00 95.56 93 THR A O 1
ATOM 724 N N . THR A 1 94 ? 3.853 -1.803 -6.518 1.00 95.25 94 THR A N 1
ATOM 725 C CA . THR A 1 94 ? 4.998 -0.912 -6.767 1.00 95.25 94 THR A CA 1
ATOM 726 C C . THR A 1 94 ? 6.243 -1.696 -7.185 1.00 95.25 94 THR A C 1
ATOM 728 O O . THR A 1 94 ? 6.922 -1.312 -8.139 1.00 95.25 94 THR A O 1
ATOM 731 N N . ARG A 1 95 ? 6.536 -2.820 -6.518 1.00 94.88 95 ARG A N 1
ATOM 732 C CA . ARG A 1 95 ? 7.673 -3.689 -6.871 1.00 94.88 95 ARG A CA 1
ATOM 733 C C . ARG A 1 95 ? 7.517 -4.281 -8.270 1.00 94.88 95 ARG A C 1
ATOM 735 O O . ARG A 1 95 ? 8.490 -4.306 -9.021 1.00 94.88 95 ARG A O 1
ATOM 742 N N . ILE A 1 96 ? 6.307 -4.705 -8.641 1.00 91.81 96 ILE A N 1
ATOM 743 C CA . ILE A 1 96 ? 6.013 -5.215 -9.989 1.00 91.81 96 ILE A CA 1
ATOM 744 C C . ILE A 1 96 ? 6.258 -4.120 -11.036 1.00 91.81 96 ILE A C 1
ATOM 746 O O . ILE A 1 96 ? 6.982 -4.353 -12.006 1.00 91.81 96 ILE A O 1
ATOM 750 N N . ALA A 1 97 ? 5.735 -2.909 -10.817 1.00 90.69 97 ALA A N 1
ATOM 751 C CA . ALA A 1 97 ? 5.939 -1.782 -11.728 1.00 90.69 97 ALA A CA 1
ATOM 752 C C . ALA A 1 97 ? 7.433 -1.451 -11.912 1.00 90.69 97 ALA A C 1
ATOM 754 O O . ALA A 1 97 ? 7.904 -1.247 -13.033 1.00 90.69 97 ALA A O 1
ATOM 755 N N . GLN A 1 98 ? 8.205 -1.457 -10.821 1.00 90.75 98 GLN A N 1
ATOM 756 C CA . GLN A 1 98 ? 9.651 -1.225 -10.852 1.00 90.75 98 GLN A CA 1
ATOM 757 C C . GLN A 1 98 ? 10.409 -2.325 -11.606 1.00 90.75 98 GLN A C 1
ATOM 759 O O . GLN A 1 98 ? 11.295 -2.013 -12.406 1.00 90.75 98 GLN A O 1
ATOM 764 N N . ALA A 1 99 ? 10.061 -3.595 -11.382 1.00 90.75 99 ALA A N 1
ATOM 765 C CA . ALA A 1 99 ? 10.677 -4.726 -12.072 1.00 90.75 99 ALA A CA 1
ATOM 766 C C . ALA A 1 99 ? 10.447 -4.644 -13.588 1.00 90.75 99 ALA A C 1
ATOM 768 O O . ALA A 1 99 ? 11.400 -4.723 -14.365 1.00 90.75 99 ALA A O 1
ATOM 769 N N . LEU A 1 100 ? 9.208 -4.381 -14.015 1.00 86.81 100 LEU A N 1
ATOM 770 C CA . LEU A 1 100 ? 8.870 -4.209 -15.430 1.00 86.81 100 LEU A CA 1
ATOM 771 C C . LEU A 1 100 ? 9.613 -3.023 -16.061 1.00 86.81 100 LEU A C 1
ATOM 773 O O . LEU A 1 100 ? 10.186 -3.153 -17.146 1.00 86.81 100 LEU A O 1
ATOM 777 N N . ALA A 1 101 ? 9.672 -1.883 -15.367 1.00 86.12 101 ALA A N 1
ATOM 778 C CA . ALA A 1 101 ? 10.409 -0.713 -15.841 1.00 86.12 101 ALA A CA 1
ATOM 779 C C . ALA A 1 101 ? 11.912 -0.999 -16.005 1.00 86.12 101 ALA A C 1
ATOM 781 O O . ALA A 1 101 ? 12.524 -0.552 -16.979 1.00 86.12 101 ALA A O 1
ATOM 782 N N . LYS A 1 102 ? 12.512 -1.759 -15.080 1.00 87.19 102 LYS A N 1
ATOM 783 C CA . LYS A 1 102 ? 13.917 -2.177 -15.157 1.00 87.19 102 LYS A CA 1
ATOM 784 C C . LYS A 1 102 ? 14.165 -3.081 -16.366 1.00 87.19 102 LYS A C 1
ATOM 786 O O . LYS A 1 102 ? 15.017 -2.749 -17.190 1.00 87.19 102 LYS A O 1
ATOM 791 N N . HIS A 1 103 ? 13.388 -4.154 -16.514 1.00 83.44 103 HIS A N 1
ATOM 792 C CA . HIS A 1 103 ? 13.543 -5.095 -17.626 1.00 83.44 103 HIS A CA 1
ATOM 793 C C . HIS A 1 103 ? 13.382 -4.418 -18.990 1.00 83.44 103 HIS A C 1
ATOM 795 O O . HIS A 1 103 ? 14.131 -4.713 -19.920 1.00 83.44 103 HIS A O 1
ATOM 801 N N . LYS A 1 104 ? 12.474 -3.440 -19.106 1.00 79.44 104 LYS A N 1
ATOM 802 C CA . LYS A 1 104 ? 12.322 -2.656 -20.337 1.00 79.44 104 LYS A CA 1
ATOM 803 C C . LYS A 1 104 ? 13.582 -1.863 -20.686 1.00 79.44 104 LYS A C 1
ATOM 805 O O . LYS A 1 104 ? 13.993 -1.854 -21.844 1.00 79.44 104 LYS A O 1
ATOM 810 N N . ARG A 1 105 ? 14.189 -1.179 -19.711 1.00 84.56 105 ARG A N 1
ATOM 811 C CA . ARG A 1 105 ? 15.422 -0.405 -19.943 1.00 84.56 105 ARG A CA 1
ATOM 812 C C . ARG A 1 105 ? 16.563 -1.317 -20.378 1.00 84.56 105 ARG A C 1
ATOM 814 O O . ARG A 1 105 ? 17.273 -0.988 -21.320 1.00 84.56 105 ARG A O 1
ATOM 821 N N . GLU A 1 106 ? 16.702 -2.470 -19.731 1.00 84.31 106 GLU A N 1
ATOM 822 C CA . GLU A 1 106 ? 17.715 -3.470 -20.078 1.00 84.31 106 GLU A CA 1
ATOM 823 C C . GLU A 1 106 ? 17.524 -4.002 -21.502 1.00 84.31 106 GLU A C 1
ATOM 825 O O . GLU A 1 106 ? 18.476 -3.993 -22.281 1.00 84.31 106 GLU A O 1
ATOM 830 N N . ALA A 1 107 ? 16.297 -4.376 -21.877 1.00 81.94 107 ALA A N 1
ATOM 831 C CA . ALA A 1 107 ? 15.980 -4.827 -23.231 1.00 81.94 107 ALA A CA 1
ATOM 832 C C . ALA A 1 107 ? 16.245 -3.737 -24.286 1.00 81.94 107 ALA A C 1
ATOM 834 O O . ALA A 1 107 ? 16.815 -4.022 -25.337 1.00 81.94 107 ALA A O 1
ATOM 835 N N . GLY A 1 108 ? 15.896 -2.479 -23.991 1.00 83.25 108 GLY A N 1
ATOM 836 C CA . GLY A 1 108 ? 16.183 -1.339 -24.866 1.00 83.25 108 GLY A CA 1
ATOM 837 C C . GLY A 1 108 ? 17.683 -1.123 -25.083 1.00 83.25 108 GLY A C 1
ATOM 838 O O . GLY A 1 108 ? 18.129 -1.037 -26.224 1.00 83.25 108 GLY A O 1
ATOM 839 N N . MET A 1 109 ? 18.474 -1.128 -24.004 1.00 87.62 109 MET A N 1
ATOM 840 C CA . MET A 1 109 ? 19.937 -1.016 -24.089 1.00 87.62 109 MET A CA 1
ATOM 841 C C . MET A 1 109 ? 20.558 -2.185 -24.863 1.00 87.62 109 MET A C 1
ATOM 843 O O . MET A 1 109 ? 21.500 -1.991 -25.628 1.00 87.62 109 MET A O 1
ATOM 847 N N . GLN A 1 110 ? 20.053 -3.408 -24.681 1.00 84.75 110 GLN A N 1
ATOM 848 C CA . GLN A 1 110 ? 20.528 -4.572 -25.432 1.00 84.75 110 GLN A CA 1
ATOM 849 C C . GLN A 1 110 ? 20.211 -4.450 -26.926 1.00 84.75 110 GLN A C 1
ATOM 851 O O . GLN A 1 110 ? 21.084 -4.722 -27.750 1.00 84.75 110 GLN A O 1
ATOM 856 N N . ALA A 1 111 ? 19.007 -3.991 -27.276 1.00 85.31 111 ALA A N 1
ATOM 857 C CA . ALA A 1 111 ? 18.613 -3.758 -28.662 1.00 85.31 111 ALA A CA 1
ATOM 858 C C . ALA A 1 111 ? 19.469 -2.667 -29.326 1.00 85.31 111 ALA A C 1
ATOM 860 O O . ALA A 1 111 ? 19.949 -2.854 -30.444 1.00 85.31 111 ALA A O 1
ATOM 861 N N . GLU A 1 112 ? 19.726 -1.561 -28.624 1.00 82.75 112 GLU A N 1
ATOM 862 C CA . GLU A 1 112 ? 20.600 -0.485 -29.102 1.00 82.75 112 GLU A CA 1
ATOM 863 C C . GLU A 1 112 ? 22.037 -0.978 -29.322 1.00 82.75 112 GLU A C 1
ATOM 865 O O . GLU A 1 112 ? 22.627 -0.747 -30.378 1.00 82.75 112 GLU A O 1
ATOM 870 N N . ARG A 1 113 ? 22.588 -1.740 -28.369 1.00 86.38 113 ARG A N 1
ATOM 871 C CA . ARG A 1 113 ? 23.927 -2.337 -28.494 1.00 86.38 113 ARG A CA 1
ATOM 872 C C . ARG A 1 113 ? 24.017 -3.301 -29.672 1.00 86.38 113 ARG A C 1
ATOM 874 O O . ARG A 1 113 ? 24.996 -3.260 -30.418 1.00 86.38 113 ARG A O 1
ATOM 881 N N . ALA A 1 114 ? 23.005 -4.146 -29.856 1.00 85.81 114 ALA A N 1
ATOM 882 C CA . ALA A 1 114 ? 22.940 -5.060 -30.987 1.00 85.81 114 ALA A CA 1
ATOM 883 C C . ALA A 1 114 ? 22.903 -4.289 -32.315 1.00 85.81 114 ALA A C 1
ATOM 885 O O . ALA A 1 114 ? 23.679 -4.600 -33.220 1.00 85.81 114 ALA A O 1
ATOM 886 N N . ALA A 1 115 ? 22.093 -3.230 -32.408 1.00 83.62 115 ALA A N 1
ATOM 887 C CA . ALA A 1 115 ? 22.042 -2.373 -33.587 1.00 83.62 115 ALA A CA 1
ATOM 888 C C . ALA A 1 115 ? 23.406 -1.726 -33.882 1.00 83.62 115 ALA A C 1
ATOM 890 O O . ALA A 1 115 ? 23.903 -1.849 -35.001 1.00 83.62 115 ALA A O 1
ATOM 891 N N . LEU A 1 116 ? 24.050 -1.105 -32.887 1.00 86.75 116 LEU A N 1
ATOM 892 C CA . LEU A 1 116 ? 25.371 -0.480 -33.045 1.00 86.75 116 LEU A CA 1
ATOM 893 C C . LEU A 1 116 ? 26.427 -1.479 -33.534 1.00 86.75 116 LEU A C 1
ATOM 895 O O . LEU A 1 116 ? 27.179 -1.171 -34.459 1.00 86.75 116 LEU A O 1
ATOM 899 N N . SER A 1 117 ? 26.449 -2.690 -32.969 1.00 91.00 117 SER A N 1
ATOM 900 C CA . SER A 1 117 ? 27.381 -3.734 -33.411 1.00 91.00 117 SER A CA 1
ATOM 901 C C . SER A 1 117 ? 27.132 -4.168 -34.860 1.00 91.00 117 SER A C 1
ATOM 903 O O . SER A 1 117 ? 28.078 -4.279 -35.638 1.00 91.00 117 SER A O 1
ATOM 905 N N . ALA A 1 118 ? 25.867 -4.321 -35.265 1.00 83.81 118 ALA A N 1
ATOM 906 C CA . ALA A 1 118 ? 25.506 -4.685 -36.631 1.00 83.81 118 ALA A CA 1
ATOM 907 C C . ALA A 1 118 ? 25.927 -3.607 -37.646 1.00 83.81 118 ALA A C 1
ATOM 909 O O . ALA A 1 118 ? 26.448 -3.934 -38.715 1.00 83.81 118 ALA A O 1
ATOM 910 N N . TRP A 1 119 ? 25.761 -2.326 -37.299 1.00 89.94 119 TRP A N 1
ATOM 911 C CA . TRP A 1 119 ? 26.226 -1.202 -38.117 1.00 89.94 119 TRP A CA 1
ATOM 912 C C . TRP A 1 119 ? 27.748 -1.188 -38.275 1.00 89.94 119 TRP A C 1
ATOM 914 O O . TRP A 1 119 ? 28.246 -1.038 -39.391 1.00 89.94 119 TRP A O 1
ATOM 924 N N . GLN A 1 120 ? 28.490 -1.396 -37.186 1.00 87.00 120 GLN A N 1
ATOM 925 C CA . GLN A 1 120 ? 29.952 -1.471 -37.229 1.00 87.00 120 GLN A CA 1
ATOM 926 C C . GLN A 1 120 ? 30.427 -2.621 -38.121 1.00 87.00 120 GLN A C 1
ATOM 928 O O . GLN A 1 120 ? 31.286 -2.418 -38.978 1.00 87.00 120 GLN A O 1
ATOM 933 N N . SER A 1 121 ? 29.832 -3.810 -37.988 1.00 85.12 121 SER A N 1
ATOM 934 C CA . SER A 1 121 ? 30.163 -4.952 -38.846 1.00 85.12 121 SER A CA 1
ATOM 935 C C . SER A 1 121 ? 29.870 -4.672 -40.322 1.00 85.12 121 SER A C 1
ATOM 937 O O . SER A 1 121 ? 30.701 -4.971 -41.178 1.00 85.12 121 SER A O 1
ATOM 939 N N . ALA A 1 122 ? 28.727 -4.056 -40.637 1.00 83.44 122 ALA A N 1
ATOM 940 C CA . ALA A 1 122 ? 28.378 -3.697 -42.010 1.00 83.44 122 ALA A CA 1
ATOM 941 C C . ALA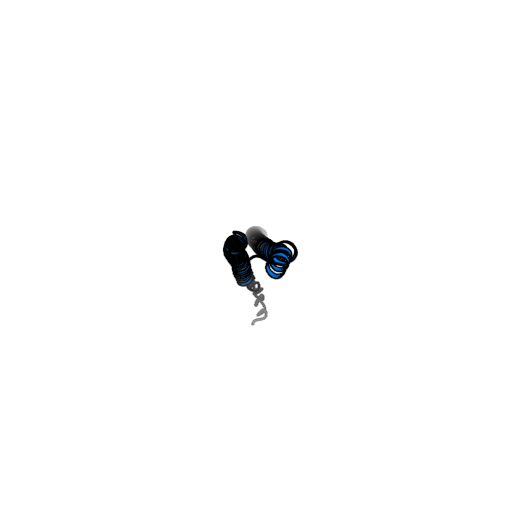 A 1 122 ? 29.368 -2.689 -42.620 1.00 83.44 122 ALA A C 1
ATOM 943 O O . ALA A 1 122 ? 29.761 -2.834 -43.780 1.00 83.44 122 ALA A O 1
ATOM 944 N N . TRP A 1 123 ? 29.811 -1.703 -41.837 1.00 86.62 123 TRP A N 1
ATOM 945 C CA . TRP A 1 123 ? 30.803 -0.721 -42.273 1.00 86.62 123 TRP A CA 1
ATOM 946 C C . TRP A 1 123 ? 32.170 -1.364 -42.546 1.00 86.62 123 TRP A C 1
ATOM 948 O O . TRP A 1 123 ? 32.756 -1.141 -43.606 1.00 86.62 123 TRP A O 1
ATOM 958 N N . VAL A 1 124 ? 32.639 -2.235 -41.645 1.00 90.19 124 VAL A N 1
ATOM 959 C CA . VAL A 1 124 ? 33.899 -2.978 -41.820 1.00 90.19 124 VAL A CA 1
ATOM 960 C C . VAL A 1 124 ? 33.857 -3.848 -43.081 1.00 90.19 124 VAL A C 1
ATOM 962 O O . VAL A 1 124 ? 34.799 -3.836 -43.875 1.00 90.19 124 VAL A O 1
ATOM 965 N N . LEU A 1 125 ? 32.750 -4.559 -43.315 1.00 86.31 125 LEU A N 1
ATOM 966 C CA . LEU A 1 125 ? 32.569 -5.378 -44.517 1.00 86.31 125 LEU A CA 1
ATOM 967 C C . LEU A 1 125 ? 32.574 -4.532 -45.800 1.00 86.31 125 LEU A C 1
ATOM 969 O O . LEU A 1 125 ? 33.175 -4.930 -46.801 1.00 86.31 125 LEU A O 1
ATOM 973 N N . ALA A 1 126 ? 31.948 -3.352 -45.782 1.00 84.00 126 ALA A N 1
ATOM 974 C CA . ALA A 1 126 ? 31.961 -2.431 -46.917 1.00 84.00 126 ALA A CA 1
ATOM 975 C C . ALA A 1 126 ? 33.380 -1.922 -47.230 1.00 84.00 126 ALA A C 1
ATOM 977 O O . ALA A 1 126 ? 33.777 -1.882 -48.398 1.00 84.00 126 ALA A O 1
ATOM 978 N N . GLN A 1 127 ? 34.169 -1.601 -46.200 1.00 87.75 127 GLN A N 1
ATOM 979 C CA . GLN A 1 127 ? 35.554 -1.153 -46.354 1.00 87.75 127 GLN A CA 1
ATOM 980 C C . GLN A 1 127 ? 36.458 -2.253 -46.930 1.00 87.75 127 GLN A C 1
ATOM 982 O O . GLN A 1 127 ? 37.212 -2.003 -47.873 1.00 87.75 127 GLN A O 1
ATOM 987 N N . GLN A 1 128 ? 36.345 -3.486 -46.425 1.00 83.00 128 GLN A N 1
ATOM 988 C CA . GLN A 1 128 ? 37.100 -4.63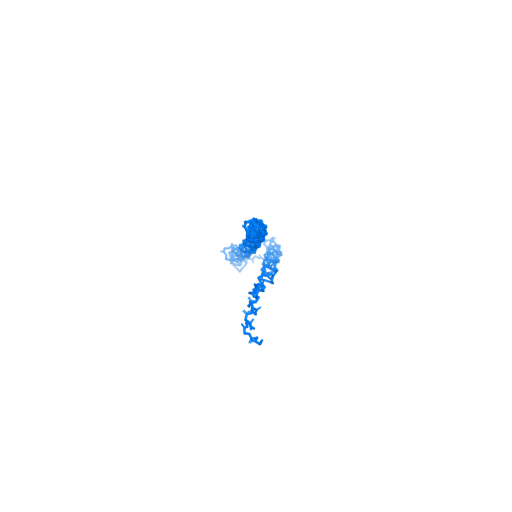1 -46.948 1.00 83.00 128 GLN A CA 1
ATOM 989 C C . GLN A 1 128 ? 36.755 -4.925 -48.411 1.00 83.00 128 GLN A C 1
ATOM 991 O O . GLN A 1 128 ? 37.644 -5.155 -49.231 1.00 83.00 128 GLN A O 1
ATOM 996 N N . ARG A 1 129 ? 35.468 -4.857 -48.771 1.00 79.94 129 ARG A N 1
ATOM 997 C CA . ARG A 1 129 ? 35.013 -5.056 -50.152 1.00 79.94 129 ARG A CA 1
ATOM 998 C C . ARG A 1 129 ? 35.556 -3.981 -51.097 1.00 79.94 129 ARG A C 1
ATOM 1000 O O . ARG A 1 129 ? 35.958 -4.302 -52.216 1.00 79.94 129 ARG A O 1
ATOM 1007 N N . ALA A 1 130 ? 35.610 -2.726 -50.652 1.00 79.56 130 ALA A N 1
ATOM 1008 C CA . ALA A 1 130 ? 36.214 -1.641 -51.421 1.00 79.56 130 ALA A CA 1
ATOM 1009 C C . ALA A 1 130 ? 37.719 -1.877 -51.645 1.00 79.56 130 ALA A C 1
ATOM 1011 O O . ALA A 1 130 ? 38.177 -1.803 -52.788 1.00 79.56 130 ALA A O 1
ATOM 1012 N N . ALA A 1 131 ? 38.457 -2.251 -50.595 1.00 74.25 131 ALA A N 1
ATOM 1013 C CA . ALA A 1 131 ? 39.888 -2.553 -50.669 1.00 74.25 131 ALA A CA 1
ATOM 1014 C C . ALA A 1 131 ? 40.192 -3.733 -51.610 1.00 74.25 131 ALA A C 1
ATOM 1016 O O . ALA A 1 131 ? 41.072 -3.636 -52.465 1.00 74.25 131 ALA A O 1
ATOM 1017 N N . PHE A 1 132 ? 39.409 -4.812 -51.529 1.00 67.25 132 PHE A N 1
ATOM 1018 C CA . PHE A 1 132 ? 39.563 -5.974 -52.406 1.00 67.25 132 PHE A CA 1
ATOM 1019 C C . PHE A 1 132 ? 39.292 -5.627 -53.879 1.00 67.25 132 PHE A C 1
ATOM 1021 O O . PHE A 1 132 ? 40.031 -6.039 -54.769 1.00 67.25 132 PHE A O 1
ATOM 1028 N N . SER A 1 133 ? 38.278 -4.796 -54.151 1.00 76.00 133 SER A N 1
ATOM 1029 C CA . SER A 1 133 ? 37.978 -4.336 -55.516 1.00 76.00 133 SER A CA 1
ATOM 1030 C C . SER A 1 133 ? 39.083 -3.461 -56.123 1.00 76.00 133 SER A C 1
ATOM 1032 O O . SER A 1 133 ? 39.244 -3.420 -57.344 1.00 76.00 133 SER A O 1
ATOM 1034 N N . ALA A 1 134 ? 39.818 -2.722 -55.288 1.00 71.00 134 ALA A N 1
ATOM 1035 C CA . ALA A 1 134 ? 40.948 -1.910 -55.720 1.00 71.00 134 ALA A CA 1
ATOM 1036 C C . ALA A 1 134 ? 42.150 -2.806 -56.049 1.00 71.00 134 ALA A C 1
ATOM 1038 O O . ALA A 1 134 ? 42.693 -2.699 -57.144 1.00 71.00 134 ALA A O 1
ATOM 1039 N N . ALA A 1 135 ? 42.471 -3.755 -55.163 1.00 67.44 135 ALA A N 1
ATOM 1040 C CA . ALA A 1 135 ? 43.542 -4.730 -55.366 1.00 67.44 135 ALA A CA 1
ATOM 1041 C C . ALA A 1 135 ? 43.329 -5.599 -56.622 1.00 67.44 135 ALA A C 1
ATOM 1043 O O . ALA A 1 135 ? 44.266 -5.840 -57.384 1.00 67.44 135 ALA A O 1
ATOM 1044 N N . PHE A 1 136 ? 42.087 -6.020 -56.884 1.00 63.75 136 PHE A N 1
ATOM 1045 C CA . PHE A 1 136 ? 41.751 -6.819 -58.065 1.00 63.75 136 PHE A CA 1
ATOM 1046 C C . PHE A 1 136 ? 41.907 -6.034 -59.378 1.00 63.75 136 PHE A C 1
ATOM 1048 O O . PHE A 1 136 ? 42.393 -6.577 -60.365 1.00 63.75 136 PHE A O 1
ATOM 1055 N N . ARG A 1 137 ? 41.565 -4.737 -59.389 1.00 69.94 137 ARG A N 1
ATOM 1056 C CA . ARG A 1 137 ? 41.757 -3.869 -60.566 1.00 69.94 137 ARG A CA 1
ATOM 1057 C C . ARG A 1 137 ? 43.228 -3.632 -60.895 1.00 69.94 137 ARG A C 1
ATOM 1059 O O . ARG A 1 137 ? 43.579 -3.610 -62.066 1.00 69.94 137 ARG A O 1
ATOM 1066 N N . THR A 1 138 ? 44.084 -3.488 -59.887 1.00 70.56 138 THR A N 1
ATOM 1067 C CA . THR A 1 138 ? 45.539 -3.401 -60.095 1.00 70.56 138 THR A CA 1
ATOM 1068 C C . THR A 1 138 ? 46.146 -4.716 -60.572 1.00 70.56 138 THR A C 1
ATOM 1070 O O . THR A 1 138 ? 47.110 -4.690 -61.325 1.00 70.56 138 THR A O 1
ATOM 1073 N N . PHE A 1 139 ? 45.577 -5.859 -60.177 1.00 61.41 139 PHE A N 1
ATOM 1074 C CA . PHE A 1 139 ? 46.040 -7.170 -60.632 1.00 61.41 139 PHE A CA 1
ATOM 1075 C C . PHE A 1 139 ? 45.603 -7.492 -62.069 1.00 61.41 139 PHE A C 1
ATOM 1077 O O . PHE A 1 139 ? 46.366 -8.105 -62.796 1.00 61.41 139 PHE A O 1
ATOM 1084 N N . SER A 1 140 ? 44.412 -7.063 -62.509 1.00 64.31 140 SER A N 1
ATOM 1085 C CA . SER A 1 140 ? 43.951 -7.305 -63.889 1.00 64.31 140 SER A CA 1
ATOM 1086 C C . SER A 1 140 ? 44.507 -6.320 -64.926 1.00 64.31 140 SER A C 1
ATOM 1088 O O . SER A 1 140 ? 44.190 -6.449 -66.105 1.00 64.31 140 SER A O 1
ATOM 1090 N N . ALA A 1 141 ? 45.225 -5.283 -64.491 1.00 58.62 141 ALA A N 1
ATOM 1091 C CA . ALA A 1 141 ? 45.820 -4.260 -65.352 1.00 58.62 141 ALA A CA 1
ATOM 1092 C C . ALA A 1 141 ? 47.308 -4.526 -65.659 1.00 58.62 141 ALA A C 1
ATOM 1094 O O . ALA A 1 141 ? 47.952 -3.689 -66.289 1.00 58.62 141 ALA A O 1
ATOM 1095 N N . ASN A 1 142 ? 47.831 -5.666 -65.204 1.00 50.94 142 ASN A N 1
ATOM 1096 C CA . ASN A 1 142 ? 49.202 -6.135 -65.381 1.00 50.94 142 ASN A CA 1
ATOM 1097 C C . ASN A 1 142 ? 49.176 -7.492 -66.094 1.00 50.94 142 ASN A C 1
ATOM 1099 O O . ASN A 1 142 ? 50.085 -7.744 -66.910 1.00 50.94 142 ASN A O 1
#